Protein AF-A0A6M2DFU7-F1 (afdb_monomer_lite)

Secondary structure (DSSP, 8-state):
---PPPPP-----------------TTHHHHHHHHHHH-----S-HHHHHHHHHHHHHHH-TT--S-----HHHHHHHHHHHHHHHHHHHHHHHHHHHHTT-SS--HHHHHHHHHHH-TTSGGG-

pLDDT: mean 82.89, std 17.78, range [39.72, 97.62]

Foldseek 3Di:
DDDDDDDDDDDPPPPPPPPPPPPPPPDPVVVVVVVPVVDLDQDDDLVVLVVVVQVVVCVVPVPDPDRDDDDPVNSVVVSSVVVVVVVVLVVQLCVQCVVVVHRDGDPVSSVVSVVVVPCPDPSND

Organism: Xenopsylla cheopis (NCBI:txid163159)

Sequence (125 aa):
MARRKSTPSKKETSASVVVHKRRRRKNVWLKEVKRLQRSTNLLIPKLPFSRVVKEIIQYMRPNSRDIPNVTAKCLEALHEATELFMTQFFQDAYCCTLHRNRVTLMPVDFSLCRRLRGPCDVSNY

Radius of gyration: 30.63 Å; chains: 1; bounding box: 39×38×117 Å

Structure (mmCIF, N/CA/C/O backbone):
data_AF-A0A6M2DFU7-F1
#
_entry.id   AF-A0A6M2DFU7-F1
#
loop_
_atom_site.group_PDB
_atom_site.id
_atom_site.type_symbol
_atom_site.label_atom_id
_atom_site.label_alt_id
_atom_site.label_comp_id
_atom_site.label_asym_id
_atom_site.label_entity_id
_atom_site.label_seq_id
_atom_site.pdbx_PDB_ins_code
_atom_site.Cartn_x
_atom_site.Cartn_y
_atom_site.Cartn_z
_atom_site.occupancy
_atom_site.B_iso_or_equiv
_atom_site.auth_seq_id
_atom_site.auth_comp_id
_atom_site.auth_asym_id
_atom_site.auth_atom_id
_atom_site.pdbx_PDB_model_num
ATOM 1 N N . MET A 1 1 ? -1.768 -27.986 91.310 1.00 43.00 1 MET A N 1
ATOM 2 C CA . MET A 1 1 ? -1.294 -26.933 90.383 1.00 43.00 1 MET A CA 1
ATOM 3 C C . MET A 1 1 ? -0.596 -27.600 89.202 1.00 43.00 1 MET A C 1
ATOM 5 O O . MET A 1 1 ? 0.458 -28.182 89.402 1.00 43.00 1 MET A O 1
ATOM 9 N N . ALA A 1 2 ? -1.184 -27.581 88.001 1.00 43.56 2 ALA A N 1
ATOM 10 C CA . ALA A 1 2 ? -0.576 -28.148 86.790 1.00 43.56 2 ALA A CA 1
ATOM 11 C C . ALA A 1 2 ? -0.444 -27.051 85.720 1.00 43.56 2 ALA A C 1
ATOM 13 O O . ALA A 1 2 ? -1.433 -26.480 85.264 1.00 43.56 2 ALA A O 1
ATOM 14 N N . ARG A 1 3 ? 0.803 -26.718 85.376 1.00 42.53 3 ARG A N 1
ATOM 15 C CA . ARG A 1 3 ? 1.204 -25.628 84.476 1.00 42.53 3 ARG A CA 1
ATOM 16 C C . ARG A 1 3 ? 1.020 -26.056 83.014 1.00 42.53 3 ARG A C 1
ATOM 18 O O . ARG A 1 3 ? 1.776 -26.887 82.519 1.00 42.53 3 ARG A O 1
ATOM 25 N N . ARG A 1 4 ? 0.040 -25.480 82.309 1.00 45.59 4 ARG A N 1
ATOM 26 C CA . ARG A 1 4 ? -0.110 -25.638 80.849 1.00 45.59 4 ARG A CA 1
ATOM 27 C C . ARG A 1 4 ? 0.955 -24.802 80.123 1.00 45.59 4 ARG A C 1
ATOM 29 O O . ARG A 1 4 ? 1.053 -23.599 80.348 1.00 45.59 4 ARG A O 1
ATOM 36 N N . LYS A 1 5 ? 1.766 -25.447 79.275 1.00 42.22 5 LYS A N 1
ATOM 37 C CA . LYS A 1 5 ? 2.712 -24.801 78.346 1.00 42.22 5 LYS A CA 1
ATOM 38 C C . LYS A 1 5 ? 1.940 -24.155 77.189 1.00 42.22 5 LYS A C 1
ATOM 40 O O . LYS A 1 5 ? 1.120 -24.818 76.562 1.00 42.22 5 LYS A O 1
ATOM 45 N N . SER A 1 6 ? 2.226 -22.888 76.909 1.00 44.75 6 SER A N 1
ATOM 46 C CA . SER A 1 6 ? 1.773 -22.153 75.727 1.00 44.75 6 SER A CA 1
ATOM 47 C C . SER A 1 6 ? 2.614 -22.529 74.502 1.00 44.75 6 SER A C 1
ATOM 49 O O . SER A 1 6 ? 3.842 -22.582 74.571 1.00 44.75 6 SER A O 1
ATOM 51 N N . THR A 1 7 ? 1.958 -22.798 73.376 1.00 46.47 7 THR A N 1
ATOM 52 C CA . THR A 1 7 ? 2.590 -22.935 72.056 1.00 46.47 7 THR A CA 1
ATOM 53 C C . THR A 1 7 ? 2.625 -21.572 71.346 1.00 46.47 7 THR A C 1
ATOM 55 O O . THR A 1 7 ? 1.755 -20.734 71.595 1.00 46.47 7 THR A O 1
ATOM 58 N N . PRO A 1 8 ? 3.616 -21.300 70.474 1.00 41.28 8 PRO A N 1
ATOM 59 C CA . PRO A 1 8 ? 3.733 -20.009 69.812 1.00 41.28 8 PRO A CA 1
ATOM 60 C C . PRO A 1 8 ? 2.742 -19.913 68.647 1.00 41.28 8 PRO A C 1
ATOM 62 O O . PRO A 1 8 ? 2.705 -20.778 67.772 1.00 41.28 8 PRO A O 1
ATOM 65 N N . SER A 1 9 ? 1.955 -18.836 68.635 1.00 39.72 9 SER A N 1
ATOM 66 C CA . SER A 1 9 ? 1.061 -18.473 67.534 1.00 39.72 9 SER A CA 1
ATOM 67 C C . SER A 1 9 ? 1.883 -18.157 66.279 1.00 39.72 9 SER A C 1
ATOM 69 O O . SER A 1 9 ? 2.651 -17.190 66.252 1.00 39.72 9 SER A O 1
ATOM 71 N N . LYS A 1 10 ? 1.763 -19.002 65.247 1.00 41.09 10 LYS A N 1
ATOM 72 C CA . LYS A 1 10 ? 2.339 -18.762 63.918 1.00 41.09 1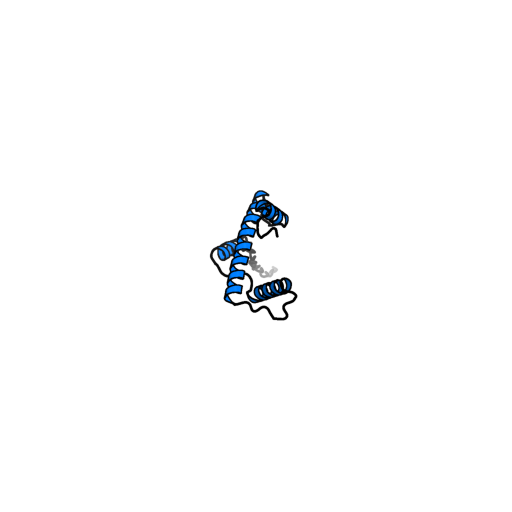0 LYS A CA 1
ATOM 73 C C . LYS A 1 10 ? 1.652 -17.538 63.308 1.00 41.09 10 LYS A C 1
ATOM 75 O O . LYS A 1 10 ? 0.479 -17.593 62.962 1.00 41.09 10 LYS A O 1
ATOM 80 N N . LYS A 1 11 ? 2.402 -16.443 63.160 1.00 45.31 11 LYS A N 1
ATOM 81 C CA . LYS A 1 11 ? 2.021 -15.308 62.313 1.00 45.31 11 LYS A CA 1
ATOM 82 C C . LYS A 1 11 ? 1.969 -15.792 60.865 1.00 45.31 11 LYS A C 1
ATOM 84 O O . LYS A 1 11 ? 3.011 -16.048 60.267 1.00 45.31 11 LYS A O 1
ATOM 89 N N . GLU A 1 12 ? 0.768 -15.927 60.321 1.00 44.47 12 GLU A N 1
ATOM 90 C CA . GLU A 1 12 ? 0.565 -16.075 58.886 1.00 44.47 12 GLU A CA 1
ATOM 91 C C . GLU A 1 12 ? 0.968 -14.758 58.213 1.00 44.47 12 GLU A C 1
ATOM 93 O O . GLU A 1 12 ? 0.263 -13.752 58.272 1.00 44.47 12 GLU A O 1
ATOM 98 N N . THR A 1 13 ? 2.154 -14.738 57.611 1.00 42.84 13 THR A N 1
ATOM 99 C CA . THR A 1 13 ? 2.522 -13.735 56.617 1.00 42.84 13 THR A CA 1
ATOM 100 C C . THR A 1 13 ? 1.626 -13.956 55.406 1.00 42.84 13 THR A C 1
ATOM 102 O O . THR A 1 13 ? 1.882 -14.826 54.575 1.00 42.84 13 THR A O 1
ATOM 105 N N . SER A 1 14 ? 0.546 -13.182 55.318 1.00 44.53 14 SER A N 1
ATOM 106 C CA . SER A 1 14 ? -0.281 -13.076 54.122 1.00 44.53 14 SER A CA 1
ATOM 107 C C . SER A 1 14 ? 0.584 -12.527 52.987 1.00 44.53 14 SER A C 1
ATOM 109 O O . SER A 1 14 ? 0.766 -11.322 52.824 1.00 44.53 14 SER A O 1
ATOM 111 N N . ALA A 1 15 ? 1.183 -13.442 52.223 1.00 51.72 15 ALA A N 1
ATOM 112 C CA . ALA A 1 15 ? 1.900 -13.123 51.005 1.00 51.72 15 ALA A CA 1
ATOM 113 C C . ALA A 1 15 ? 0.921 -12.404 50.072 1.00 51.72 15 ALA A C 1
ATOM 115 O O . ALA A 1 15 ? -0.023 -13.001 49.550 1.00 51.72 15 ALA A O 1
ATOM 116 N N . SER A 1 16 ? 1.112 -11.098 49.906 1.00 57.06 16 SER A N 1
ATOM 117 C CA . SER A 1 16 ? 0.379 -10.291 48.946 1.00 57.06 16 SER A CA 1
ATOM 118 C C . SER A 1 16 ? 0.713 -10.809 47.551 1.00 57.06 16 SER A C 1
ATOM 120 O O . SER A 1 16 ? 1.745 -10.493 46.963 1.00 57.06 16 SER A O 1
ATOM 122 N N . VAL A 1 17 ? -0.161 -11.665 47.023 1.00 61.16 17 VAL A N 1
ATOM 123 C CA . VAL A 1 17 ? -0.085 -12.130 45.641 1.00 61.16 17 VAL A CA 1
ATOM 124 C C . VAL A 1 17 ? -0.187 -10.891 44.756 1.00 61.16 17 VAL A C 1
ATOM 126 O O . VAL A 1 17 ? -1.257 -10.297 44.619 1.00 61.16 17 VAL A O 1
ATOM 129 N N . VAL A 1 18 ? 0.937 -10.471 44.169 1.00 65.69 18 VAL A N 1
ATOM 130 C CA . VAL A 1 18 ? 0.969 -9.417 43.153 1.00 65.69 18 VAL A CA 1
ATOM 131 C C . VAL A 1 18 ? 0.269 -9.969 41.917 1.00 65.69 18 VAL A C 1
ATOM 133 O O . VAL A 1 18 ? 0.884 -10.546 41.015 1.00 65.69 18 VAL A O 1
ATOM 136 N N . VAL A 1 19 ? -1.055 -9.819 41.885 1.00 63.19 19 VAL A N 1
ATOM 137 C CA . VAL A 1 19 ? -1.869 -10.090 40.707 1.00 63.19 19 VAL A CA 1
ATOM 138 C C . VAL A 1 19 ? -1.386 -9.133 39.628 1.00 63.19 19 VAL A C 1
ATOM 140 O O . VAL A 1 19 ? -1.704 -7.943 39.632 1.00 63.19 19 VAL A O 1
ATOM 143 N N . HIS A 1 20 ? -0.595 -9.652 38.691 1.00 61.88 20 HIS A N 1
ATOM 144 C CA . HIS A 1 20 ? -0.224 -8.930 37.487 1.00 61.88 20 HIS A CA 1
ATOM 145 C C . HIS A 1 20 ? -1.504 -8.717 36.683 1.00 61.88 20 HIS A C 1
ATOM 147 O O . HIS A 1 20 ? -1.911 -9.562 35.883 1.00 61.88 20 HIS A O 1
ATOM 153 N N . LYS A 1 21 ? -2.184 -7.590 36.926 1.00 63.12 21 LYS A N 1
ATOM 154 C CA . LYS A 1 21 ? -3.341 -7.158 36.144 1.00 63.12 21 LYS A CA 1
ATOM 155 C C . LYS A 1 21 ? -2.874 -7.098 34.694 1.00 63.12 21 LYS A C 1
ATOM 157 O O . LYS A 1 21 ? -2.155 -6.176 34.309 1.00 63.12 21 LYS A O 1
ATOM 162 N N . ARG A 1 22 ? -3.255 -8.098 33.889 1.00 63.25 22 ARG A N 1
ATOM 163 C CA . ARG A 1 22 ? -3.025 -8.112 32.441 1.00 63.25 22 ARG A CA 1
ATOM 164 C C . ARG A 1 22 ? -3.593 -6.808 31.899 1.00 63.25 22 ARG A C 1
ATOM 166 O O . ARG A 1 22 ? -4.809 -6.644 31.793 1.00 63.25 22 ARG A O 1
ATOM 173 N N . ARG A 1 23 ? -2.712 -5.851 31.605 1.00 61.81 23 ARG A N 1
ATOM 174 C CA . ARG A 1 23 ? -3.081 -4.573 31.006 1.00 61.81 23 ARG A CA 1
ATOM 175 C C . ARG A 1 23 ? -3.737 -4.941 29.680 1.00 61.81 23 ARG A C 1
ATOM 177 O O . ARG A 1 23 ? -3.049 -5.411 28.776 1.00 61.81 23 ARG A O 1
ATOM 184 N N . ARG A 1 24 ? -5.069 -4.832 29.588 1.00 60.88 24 ARG A N 1
ATOM 185 C CA . ARG A 1 24 ? -5.798 -5.051 28.332 1.00 60.88 24 ARG A CA 1
ATOM 186 C C . ARG A 1 24 ? -5.135 -4.131 27.313 1.00 60.88 24 ARG A C 1
ATOM 188 O O . ARG A 1 24 ? -5.291 -2.915 27.409 1.00 60.88 24 ARG A O 1
ATOM 195 N N . ARG A 1 25 ? -4.353 -4.701 26.391 1.00 60.34 25 ARG A N 1
ATOM 196 C CA . ARG A 1 25 ? -3.712 -4.001 25.272 1.00 60.34 25 ARG A CA 1
ATOM 197 C C . ARG A 1 25 ? -4.805 -3.569 24.292 1.00 60.34 25 ARG A C 1
ATOM 199 O O . ARG A 1 25 ? -4.881 -4.056 23.172 1.00 60.34 25 ARG A O 1
ATOM 206 N N . LYS A 1 26 ? -5.717 -2.706 24.738 1.00 66.94 26 LYS A N 1
ATOM 207 C CA . LYS A 1 26 ? -6.688 -2.071 23.859 1.00 66.94 26 LYS A CA 1
ATOM 208 C C . LYS A 1 26 ? -5.886 -1.182 22.908 1.00 66.94 26 LYS A C 1
ATOM 210 O O . LYS A 1 26 ? -5.011 -0.440 23.349 1.00 66.94 26 LYS A O 1
ATOM 215 N N . ASN A 1 27 ? -6.191 -1.274 21.618 1.00 73.25 27 ASN A N 1
ATOM 216 C CA . ASN A 1 27 ? -5.809 -0.281 20.614 1.00 73.25 27 ASN A CA 1
ATOM 217 C C . ASN A 1 27 ? -4.328 -0.252 20.183 1.00 73.25 27 ASN A C 1
ATOM 219 O O . ASN A 1 27 ? -3.833 0.799 19.779 1.00 73.25 27 ASN A O 1
ATOM 223 N N . VAL A 1 28 ? -3.612 -1.385 20.212 1.00 85.56 28 VAL A N 1
ATOM 224 C CA . VAL A 1 28 ? -2.257 -1.468 19.612 1.00 85.56 28 VAL A CA 1
ATOM 225 C C . VAL A 1 28 ? -2.297 -1.095 18.126 1.00 85.56 28 VAL A C 1
ATOM 227 O O . VAL A 1 28 ? -1.455 -0.335 17.660 1.00 85.56 28 VAL A O 1
ATOM 230 N N . TRP A 1 29 ? -3.342 -1.527 17.420 1.00 89.38 29 TRP A N 1
ATOM 231 C CA . TRP A 1 29 ? -3.561 -1.207 16.012 1.00 89.38 29 TRP A CA 1
ATOM 232 C C . TRP A 1 29 ? -3.763 0.298 15.754 1.00 89.38 29 TRP A C 1
ATOM 234 O O . TRP A 1 29 ? -3.297 0.795 14.740 1.00 89.38 29 TRP A O 1
ATOM 244 N N . LEU A 1 30 ? -4.359 1.065 16.682 1.00 91.69 30 LEU A N 1
ATOM 245 C CA . LEU A 1 30 ? -4.504 2.524 16.517 1.00 91.69 30 LEU A CA 1
ATOM 246 C C . LEU A 1 30 ? -3.156 3.245 16.547 1.00 91.69 30 LEU A C 1
ATOM 248 O O . LEU A 1 30 ? -2.991 4.272 15.889 1.00 91.69 30 LEU A O 1
ATOM 252 N N . LYS A 1 31 ? -2.196 2.739 17.332 1.00 92.06 31 LYS A N 1
ATOM 253 C CA . LYS A 1 31 ? -0.831 3.281 17.318 1.00 92.06 31 LYS A CA 1
ATOM 254 C C . LYS A 1 31 ? -0.180 3.028 15.968 1.00 92.06 31 LYS A C 1
ATOM 256 O O . LYS A 1 31 ? 0.472 3.924 15.447 1.00 92.06 31 LYS A O 1
ATOM 261 N N . GLU A 1 32 ? -0.408 1.843 15.414 1.00 93.25 32 GLU A N 1
ATOM 262 C CA . GLU A 1 32 ? 0.129 1.454 14.119 1.00 93.25 32 GLU A CA 1
ATOM 263 C C . GLU A 1 32 ? -0.467 2.281 12.979 1.00 93.25 32 GLU A C 1
ATOM 265 O O . GLU A 1 32 ? 0.285 2.856 12.203 1.00 93.25 32 GLU A O 1
ATOM 270 N N . VAL A 1 33 ? -1.790 2.471 12.950 1.00 93.69 33 VAL A N 1
ATOM 271 C CA . VAL A 1 33 ? -2.457 3.351 11.974 1.00 93.69 33 VAL A CA 1
ATOM 272 C C . VAL A 1 33 ? -1.870 4.763 12.020 1.00 93.69 33 VAL A C 1
ATOM 274 O O . VAL A 1 33 ? -1.459 5.295 10.995 1.00 93.69 33 VAL A O 1
ATOM 277 N N . LYS A 1 34 ? -1.741 5.353 13.217 1.00 95.06 34 LYS A N 1
ATOM 278 C CA . LYS A 1 34 ? -1.154 6.696 13.374 1.00 95.06 34 LYS A CA 1
ATOM 279 C C . LYS A 1 34 ? 0.320 6.758 12.976 1.00 95.06 34 LYS A C 1
ATOM 281 O O . LYS A 1 34 ? 0.780 7.808 12.540 1.00 95.06 34 LYS A O 1
ATOM 286 N N . ARG A 1 35 ? 1.076 5.680 13.194 1.00 94.94 35 ARG A N 1
ATOM 287 C CA . ARG A 1 35 ? 2.486 5.582 12.800 1.00 94.94 35 ARG A CA 1
ATOM 288 C C . ARG A 1 35 ? 2.599 5.541 11.279 1.00 94.94 35 ARG A C 1
ATOM 290 O O . ARG A 1 35 ? 3.310 6.369 10.723 1.00 94.94 35 ARG A O 1
ATOM 297 N N . LEU A 1 36 ? 1.858 4.637 10.638 1.00 95.31 36 LEU A N 1
ATOM 298 C CA . LEU A 1 36 ? 1.860 4.435 9.190 1.00 95.31 36 LEU A CA 1
ATOM 299 C C . LEU A 1 36 ? 1.368 5.672 8.435 1.00 95.31 36 LEU A C 1
ATOM 301 O O . LEU A 1 36 ? 1.987 6.047 7.457 1.00 95.31 36 LEU A O 1
ATOM 305 N N . GLN A 1 37 ? 0.342 6.369 8.932 1.00 95.00 37 GLN A N 1
ATOM 306 C CA . GLN A 1 37 ? -0.160 7.606 8.312 1.00 95.00 37 GLN A CA 1
ATOM 307 C C . GLN A 1 37 ? 0.815 8.792 8.381 1.00 95.00 37 GLN A C 1
ATOM 309 O O . GLN A 1 37 ? 0.667 9.745 7.625 1.00 95.00 37 GLN A O 1
ATOM 314 N N . ARG A 1 38 ? 1.782 8.777 9.307 1.00 96.12 38 ARG A N 1
ATOM 315 C CA . ARG A 1 38 ? 2.797 9.840 9.430 1.00 96.12 38 ARG A CA 1
ATOM 316 C C . ARG A 1 38 ? 4.051 9.563 8.614 1.00 96.12 38 ARG A C 1
ATOM 318 O O . ARG A 1 38 ? 4.807 10.488 8.343 1.00 96.12 38 ARG A O 1
ATOM 325 N N . SER A 1 39 ? 4.306 8.300 8.302 1.00 95.06 39 SER A N 1
ATOM 326 C CA . SER A 1 39 ? 5.467 7.872 7.531 1.00 95.06 39 SER A CA 1
ATOM 327 C C . SER A 1 39 ? 5.094 7.641 6.074 1.00 95.06 39 SER A C 1
ATOM 329 O O . SER A 1 39 ? 4.000 7.179 5.788 1.00 95.06 39 SER A O 1
ATOM 331 N N . THR A 1 40 ? 6.039 7.852 5.168 1.00 94.19 40 THR A N 1
ATOM 332 C CA . THR A 1 40 ? 5.889 7.561 3.731 1.00 94.19 40 THR A CA 1
ATOM 333 C C . THR A 1 40 ? 6.842 6.452 3.278 1.00 94.19 40 THR A C 1
ATOM 335 O O . THR A 1 40 ? 7.259 6.407 2.127 1.00 94.19 40 THR A O 1
ATOM 338 N N . ASN A 1 41 ? 7.253 5.583 4.204 1.00 94.19 41 ASN A N 1
ATOM 339 C CA . ASN A 1 41 ? 8.156 4.477 3.902 1.00 94.19 41 ASN A CA 1
ATOM 340 C C . ASN A 1 41 ? 7.404 3.370 3.158 1.00 94.19 41 ASN A C 1
ATOM 342 O O . ASN A 1 41 ? 6.288 3.035 3.552 1.00 94.19 41 ASN A O 1
ATOM 346 N N . LEU A 1 42 ? 8.064 2.756 2.175 1.00 94.75 42 LEU A N 1
ATOM 347 C CA . LEU A 1 42 ? 7.558 1.561 1.498 1.00 94.75 42 LEU A CA 1
ATOM 348 C C . LEU A 1 42 ? 7.372 0.416 2.504 1.00 94.75 42 LEU A C 1
ATOM 350 O O . LEU A 1 42 ? 8.254 0.158 3.334 1.00 94.75 42 LEU A O 1
ATOM 354 N N . LEU A 1 43 ? 6.226 -0.258 2.441 1.00 95.50 43 LEU A N 1
ATOM 355 C CA . LEU A 1 43 ? 5.833 -1.317 3.376 1.00 95.50 43 LEU A CA 1
ATOM 356 C C . LEU A 1 43 ? 6.114 -2.718 2.833 1.00 95.50 43 LEU A C 1
ATOM 358 O O . LEU A 1 43 ? 6.380 -3.643 3.606 1.00 95.50 43 LEU A O 1
ATOM 362 N N . ILE A 1 44 ? 6.066 -2.888 1.516 1.00 95.81 44 ILE A N 1
ATOM 363 C CA . ILE A 1 44 ? 6.350 -4.144 0.839 1.00 95.81 44 ILE A CA 1
ATOM 364 C C . ILE A 1 44 ? 7.876 -4.268 0.668 1.00 95.81 44 ILE A C 1
ATOM 366 O O . ILE A 1 44 ? 8.558 -3.326 0.254 1.00 95.81 44 ILE A O 1
ATOM 370 N N . PRO A 1 45 ? 8.480 -5.431 0.976 1.00 96.69 45 PRO A N 1
ATOM 371 C CA . PRO A 1 45 ? 9.914 -5.602 0.785 1.00 96.69 45 PRO A CA 1
ATOM 372 C C . PRO A 1 45 ? 10.306 -5.514 -0.704 1.00 96.69 45 PRO A C 1
ATOM 374 O O . PRO A 1 45 ? 9.705 -6.162 -1.562 1.00 96.69 45 PRO A O 1
ATOM 377 N N . LYS A 1 46 ? 11.369 -4.758 -1.021 1.00 94.31 46 LYS A N 1
ATOM 378 C CA . LYS A 1 46 ? 11.785 -4.478 -2.414 1.00 94.31 46 LYS A CA 1
ATOM 379 C C . LYS A 1 46 ? 12.120 -5.738 -3.236 1.00 94.31 46 LYS A C 1
ATOM 381 O O . LYS A 1 46 ? 11.808 -5.799 -4.423 1.00 94.31 46 LYS A O 1
ATOM 386 N N . LEU A 1 47 ? 12.753 -6.747 -2.627 1.00 93.94 47 LEU A N 1
ATOM 387 C CA . LEU A 1 47 ? 13.179 -7.970 -3.325 1.00 93.94 47 LEU A CA 1
ATOM 388 C C . LEU A 1 47 ? 12.004 -8.830 -3.841 1.00 93.94 47 LEU A C 1
ATOM 390 O O . LEU A 1 47 ? 12.003 -9.139 -5.033 1.00 93.94 47 LEU A O 1
ATOM 394 N N . PRO A 1 48 ? 11.013 -9.230 -3.016 1.00 95.94 48 PRO A N 1
ATOM 395 C CA . PRO A 1 48 ? 9.854 -9.970 -3.511 1.00 95.94 48 PRO A CA 1
ATOM 396 C C . PRO A 1 48 ? 9.032 -9.155 -4.513 1.00 95.94 48 PRO A C 1
ATOM 398 O O . PRO A 1 48 ? 8.635 -9.716 -5.530 1.00 95.94 48 PRO A O 1
ATOM 401 N N . PHE A 1 49 ? 8.864 -7.842 -4.306 1.00 96.12 49 PHE A N 1
ATOM 402 C CA . PHE A 1 49 ? 8.196 -6.979 -5.287 1.00 96.12 49 PHE A CA 1
ATOM 403 C C . PHE A 1 49 ? 8.892 -7.035 -6.656 1.00 96.12 49 PHE A C 1
ATOM 405 O O . PHE A 1 49 ? 8.254 -7.277 -7.678 1.00 96.12 49 PHE A O 1
ATOM 412 N N . SER A 1 50 ? 10.224 -6.915 -6.679 1.00 94.56 50 SER A N 1
ATOM 413 C CA . SER A 1 50 ? 11.003 -7.007 -7.919 1.00 94.56 50 SER A CA 1
ATOM 414 C C . SER A 1 50 ? 10.842 -8.356 -8.631 1.00 94.56 50 SER A C 1
ATOM 416 O O . SER A 1 50 ? 10.777 -8.383 -9.859 1.00 94.56 50 SER A O 1
ATOM 418 N N . ARG A 1 51 ? 10.756 -9.468 -7.886 1.00 93.88 51 ARG A N 1
ATOM 419 C CA . ARG A 1 51 ? 10.539 -10.805 -8.468 1.00 93.88 51 ARG A CA 1
ATOM 420 C C . ARG A 1 51 ? 9.188 -10.894 -9.175 1.00 93.88 51 ARG A C 1
ATOM 422 O O . ARG A 1 51 ? 9.163 -11.312 -10.326 1.00 93.88 51 ARG A O 1
ATOM 429 N N . VAL A 1 52 ? 8.120 -10.418 -8.532 1.00 94.62 52 VAL A N 1
ATOM 430 C CA . VAL A 1 52 ? 6.766 -10.406 -9.113 1.00 94.62 52 VAL A CA 1
ATOM 431 C C . VAL A 1 52 ? 6.709 -9.528 -10.364 1.00 94.62 52 VAL A C 1
ATOM 433 O O . VAL A 1 52 ? 6.167 -9.940 -11.383 1.00 94.62 52 VAL A O 1
ATOM 436 N N . VAL A 1 53 ? 7.326 -8.343 -10.342 1.00 93.88 53 VAL A N 1
ATOM 437 C CA . VAL A 1 53 ? 7.364 -7.468 -11.527 1.00 93.88 53 VAL A CA 1
ATOM 438 C C . VAL A 1 53 ? 8.059 -8.158 -12.705 1.00 93.88 53 VAL A C 1
ATOM 440 O O . VAL A 1 53 ? 7.560 -8.109 -13.827 1.00 93.88 53 VAL A O 1
ATOM 443 N N . LYS A 1 54 ? 9.191 -8.833 -12.469 1.00 91.31 54 LYS A N 1
ATOM 444 C CA . LYS A 1 54 ? 9.902 -9.572 -13.525 1.00 91.31 54 LYS A CA 1
ATOM 445 C C . LYS A 1 54 ? 9.097 -10.761 -14.048 1.00 91.31 54 LYS A C 1
ATOM 447 O O . LYS A 1 54 ? 9.090 -10.979 -15.255 1.00 91.31 54 LYS A O 1
ATOM 452 N N . GLU A 1 55 ? 8.409 -11.480 -13.165 1.00 91.81 55 GLU A N 1
ATOM 453 C CA . GLU A 1 55 ? 7.509 -12.581 -13.526 1.00 91.81 55 GLU A CA 1
ATOM 454 C C . GLU A 1 55 ? 6.369 -12.098 -14.434 1.00 91.81 55 GLU A C 1
ATOM 456 O O . GLU A 1 55 ? 6.136 -12.681 -15.491 1.00 91.81 55 GLU A O 1
ATOM 461 N N . ILE A 1 56 ? 5.729 -10.973 -14.094 1.00 91.81 56 ILE A N 1
ATOM 462 C CA . ILE A 1 56 ? 4.681 -10.363 -14.926 1.00 91.81 56 ILE A CA 1
ATOM 463 C C . ILE A 1 56 ? 5.245 -9.935 -16.286 1.00 91.81 56 ILE A C 1
ATOM 465 O O . ILE A 1 56 ? 4.638 -10.212 -17.317 1.00 91.81 56 ILE A O 1
ATOM 469 N N . ILE A 1 57 ? 6.418 -9.294 -16.327 1.00 90.38 57 ILE A N 1
ATOM 470 C CA . ILE A 1 57 ? 7.042 -8.884 -17.598 1.00 90.38 57 ILE A CA 1
ATOM 471 C C . ILE A 1 57 ? 7.331 -10.101 -18.485 1.00 90.38 57 ILE A C 1
ATOM 473 O O . ILE A 1 57 ? 7.105 -10.042 -19.694 1.00 90.38 57 ILE A O 1
ATOM 477 N N . GLN A 1 58 ? 7.802 -11.200 -17.893 1.00 88.56 58 GLN A N 1
ATOM 478 C CA . GLN A 1 58 ? 8.050 -12.447 -18.608 1.00 88.56 58 GLN A CA 1
ATOM 479 C C . GLN A 1 58 ? 6.749 -13.062 -19.139 1.00 88.56 58 GLN A C 1
ATOM 481 O O . GLN A 1 58 ? 6.704 -13.475 -20.296 1.00 88.56 58 GLN A O 1
ATOM 486 N N . TYR A 1 59 ? 5.677 -13.056 -18.343 1.00 88.94 59 TYR A N 1
ATOM 487 C CA . TYR A 1 59 ? 4.352 -13.499 -18.783 1.00 88.94 59 TYR A CA 1
ATOM 488 C C . TYR A 1 59 ? 3.826 -12.672 -19.969 1.00 88.94 59 TYR A C 1
ATOM 490 O O . TYR A 1 59 ? 3.275 -13.223 -20.918 1.00 88.94 59 TYR A O 1
ATOM 498 N N . MET A 1 60 ? 4.057 -11.356 -19.961 1.00 87.38 60 MET A N 1
ATOM 499 C CA . MET A 1 60 ? 3.649 -10.456 -21.047 1.00 87.38 60 MET A CA 1
ATOM 500 C C . MET A 1 60 ? 4.512 -10.593 -22.314 1.00 87.38 60 MET A C 1
ATOM 502 O O . MET A 1 60 ? 4.097 -10.154 -23.387 1.00 87.38 60 MET A O 1
ATOM 506 N N . ARG A 1 61 ? 5.718 -11.171 -22.218 1.00 85.88 61 ARG A N 1
ATOM 507 C CA . ARG A 1 61 ? 6.663 -11.349 -23.338 1.00 85.88 61 ARG A CA 1
ATOM 508 C C . ARG A 1 61 ? 7.209 -12.783 -23.406 1.00 85.88 61 ARG A C 1
ATOM 510 O O . ARG A 1 61 ? 8.411 -12.987 -23.236 1.00 85.88 61 ARG A O 1
ATOM 517 N N . PRO A 1 62 ? 6.368 -13.777 -23.741 1.00 77.69 62 PRO A N 1
ATOM 518 C CA . PRO A 1 62 ? 6.760 -15.188 -23.706 1.00 77.69 62 PRO A CA 1
ATOM 519 C C . PRO A 1 62 ? 7.844 -15.565 -24.732 1.00 77.69 62 PRO A C 1
ATOM 521 O O . PRO A 1 62 ? 8.577 -16.526 -24.523 1.00 77.69 62 PRO 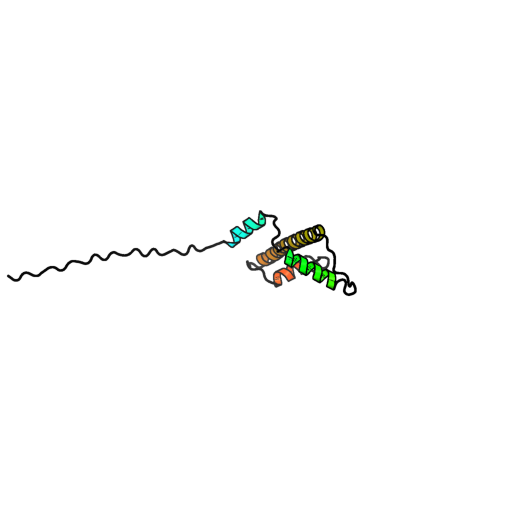A O 1
ATOM 524 N N . ASN A 1 63 ? 7.986 -14.803 -25.825 1.00 77.38 63 ASN A N 1
ATOM 525 C CA . ASN A 1 63 ? 8.945 -15.090 -26.903 1.00 77.38 63 ASN A CA 1
ATOM 526 C C . ASN A 1 63 ? 10.312 -14.406 -26.724 1.00 77.38 63 ASN A C 1
ATOM 528 O O . ASN A 1 63 ? 11.218 -14.609 -27.534 1.00 77.38 63 ASN A O 1
ATOM 532 N N . SER A 1 64 ? 10.476 -13.578 -25.690 1.00 76.00 64 SER A N 1
ATOM 533 C CA . SER A 1 64 ? 11.750 -12.927 -25.391 1.00 76.00 64 SER A CA 1
ATOM 534 C C . SER A 1 64 ? 12.620 -13.879 -24.570 1.00 76.00 64 SER A C 1
ATOM 536 O O . SER A 1 64 ? 12.299 -14.193 -23.430 1.00 76.00 64 SER A O 1
ATOM 538 N N . ARG A 1 65 ? 13.729 -14.351 -25.155 1.00 66.31 65 ARG A N 1
ATOM 539 C CA . ARG A 1 65 ? 14.722 -15.188 -24.448 1.00 66.31 65 ARG A CA 1
ATOM 540 C C . ARG A 1 65 ? 15.555 -14.391 -23.444 1.00 66.31 65 ARG A C 1
ATOM 542 O O . ARG A 1 65 ? 16.166 -14.978 -22.555 1.00 66.31 65 ARG A O 1
ATOM 549 N N . ASP A 1 66 ? 15.578 -13.073 -23.599 1.00 72.56 66 ASP A N 1
ATOM 550 C CA . ASP A 1 66 ? 16.374 -12.189 -22.765 1.00 72.56 66 ASP A CA 1
ATOM 551 C C . ASP A 1 66 ? 15.691 -11.941 -21.423 1.00 72.56 66 ASP A C 1
ATOM 553 O O . ASP A 1 66 ? 14.493 -11.657 -21.340 1.00 72.56 66 ASP A O 1
ATOM 557 N N . ILE A 1 67 ? 16.486 -12.009 -20.356 1.00 68.81 67 ILE A N 1
ATOM 558 C CA . ILE A 1 67 ? 16.045 -11.648 -19.011 1.00 68.81 67 ILE A CA 1
ATOM 559 C C . ILE A 1 67 ? 15.613 -10.171 -19.039 1.00 68.81 67 ILE A C 1
ATOM 561 O O . ILE A 1 67 ? 16.384 -9.327 -19.507 1.00 68.81 67 ILE A O 1
ATOM 5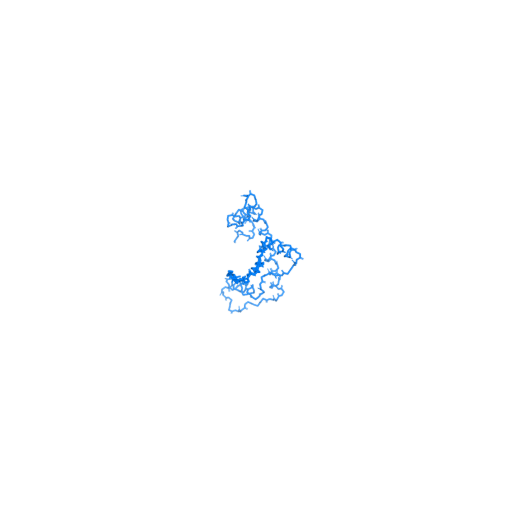65 N N . PRO A 1 68 ? 14.417 -9.815 -18.532 1.00 72.69 68 PRO A N 1
ATOM 566 C CA . PRO A 1 68 ? 13.966 -8.432 -18.544 1.00 72.69 68 PRO A CA 1
ATOM 567 C C . PRO A 1 68 ? 14.876 -7.559 -17.672 1.00 72.69 68 PRO A C 1
ATOM 569 O O . PRO A 1 68 ? 14.885 -7.648 -16.439 1.00 72.69 68 PRO A O 1
ATOM 572 N N . ASN A 1 69 ? 15.639 -6.689 -18.334 1.00 81.06 69 ASN A N 1
ATOM 573 C CA . ASN A 1 69 ? 16.441 -5.660 -17.690 1.00 81.06 69 ASN A CA 1
ATOM 574 C C . ASN A 1 69 ? 15.521 -4.516 -17.262 1.00 81.06 69 ASN A C 1
ATOM 576 O O . ASN A 1 69 ? 15.027 -3.757 -18.093 1.00 81.06 69 ASN A O 1
ATOM 580 N N . VAL A 1 70 ? 15.283 -4.403 -15.956 1.00 85.38 70 VAL A N 1
ATOM 581 C CA . VAL A 1 70 ? 14.475 -3.325 -15.379 1.00 85.38 70 VAL A CA 1
ATOM 582 C C . VAL A 1 70 ? 15.385 -2.388 -14.600 1.00 85.38 70 VAL A C 1
ATOM 584 O O . VAL A 1 70 ? 16.085 -2.810 -13.679 1.00 85.38 70 VAL A O 1
ATOM 587 N N . THR A 1 71 ? 15.367 -1.106 -14.958 1.00 92.25 71 THR A N 1
ATOM 588 C CA . THR A 1 71 ? 16.116 -0.061 -14.254 1.00 92.25 71 THR A CA 1
ATOM 589 C C . THR A 1 71 ? 15.641 0.060 -12.806 1.00 92.25 71 THR A C 1
ATOM 591 O O . THR A 1 71 ? 14.437 0.050 -12.546 1.00 92.25 71 THR A O 1
ATOM 594 N N . ALA A 1 72 ? 16.566 0.268 -11.864 1.00 91.50 72 ALA A N 1
ATOM 595 C CA . ALA A 1 72 ? 16.237 0.433 -10.444 1.00 91.50 72 ALA A CA 1
ATOM 596 C C . ALA A 1 72 ? 15.187 1.536 -10.201 1.00 91.50 72 ALA A C 1
ATOM 598 O O . ALA A 1 72 ? 14.195 1.300 -9.521 1.00 91.50 72 ALA A O 1
ATOM 599 N N . LYS A 1 73 ? 15.336 2.695 -10.857 1.00 94.31 73 LYS A N 1
ATOM 600 C CA . LYS A 1 73 ? 14.385 3.817 -10.767 1.00 94.31 73 LYS A CA 1
ATOM 601 C C . LYS A 1 73 ? 12.978 3.468 -11.272 1.00 94.31 73 LYS A C 1
ATOM 603 O O . LYS A 1 73 ? 11.993 3.958 -10.736 1.00 94.31 73 LYS A O 1
ATOM 608 N N . CYS A 1 74 ? 12.879 2.614 -12.292 1.00 94.00 74 CYS A N 1
ATOM 609 C CA . CYS A 1 74 ? 11.591 2.143 -12.801 1.00 94.00 74 CYS A CA 1
ATOM 610 C C . CYS A 1 74 ? 10.911 1.216 -11.786 1.00 94.00 74 CYS A C 1
ATOM 612 O O . CYS A 1 74 ? 9.724 1.379 -11.519 1.00 94.00 74 CYS A O 1
ATOM 614 N N . LEU A 1 75 ? 11.671 0.302 -11.169 1.00 94.50 75 LEU A N 1
ATOM 615 C CA . LEU A 1 75 ? 11.150 -0.553 -10.100 1.00 94.50 75 LEU A CA 1
ATOM 616 C C . LEU A 1 75 ? 10.653 0.268 -8.909 1.00 94.50 75 LEU A C 1
ATOM 618 O O . LEU A 1 75 ? 9.594 -0.045 -8.381 1.00 94.50 75 LEU A O 1
ATOM 622 N N . GLU A 1 76 ? 11.382 1.308 -8.502 1.00 95.19 76 GLU A N 1
ATOM 623 C CA . GLU A 1 76 ? 10.960 2.183 -7.401 1.00 95.19 76 GLU A CA 1
ATOM 624 C C . GLU A 1 76 ? 9.683 2.957 -7.735 1.00 95.19 76 GLU A C 1
ATOM 626 O O . GLU A 1 76 ? 8.747 2.935 -6.941 1.00 95.19 76 GLU A O 1
ATOM 631 N N . ALA A 1 77 ? 9.584 3.532 -8.937 1.00 96.00 77 ALA A N 1
ATOM 632 C CA . ALA A 1 77 ? 8.378 4.235 -9.373 1.00 96.00 77 ALA A CA 1
ATOM 633 C C . ALA A 1 77 ? 7.144 3.313 -9.435 1.00 96.00 77 ALA A C 1
ATOM 635 O O . ALA A 1 77 ? 6.064 3.685 -8.977 1.00 96.00 77 ALA A O 1
ATOM 636 N N . LEU A 1 78 ? 7.298 2.091 -9.962 1.00 95.31 78 LEU A N 1
ATOM 637 C CA . LEU A 1 78 ? 6.221 1.093 -9.973 1.00 95.31 78 LEU A CA 1
ATOM 638 C C . LEU A 1 78 ? 5.809 0.695 -8.556 1.00 95.31 78 LEU A C 1
ATOM 640 O O . LEU A 1 78 ? 4.624 0.504 -8.285 1.00 95.31 78 LEU A O 1
ATOM 644 N N . HIS A 1 79 ? 6.780 0.573 -7.656 1.00 96.31 79 HIS A N 1
ATOM 645 C CA . HIS A 1 79 ? 6.538 0.206 -6.270 1.00 96.31 79 HIS A CA 1
ATOM 646 C C . HIS A 1 79 ? 5.737 1.282 -5.534 1.00 96.31 79 HIS A C 1
ATOM 648 O O . HIS A 1 79 ? 4.704 0.970 -4.943 1.00 96.31 79 HIS A O 1
ATOM 654 N N . GLU A 1 80 ? 6.153 2.545 -5.643 1.00 96.44 80 GLU A N 1
ATOM 655 C CA . GLU A 1 80 ? 5.442 3.685 -5.058 1.00 96.44 80 GLU A CA 1
ATOM 656 C C . GLU A 1 80 ? 4.012 3.798 -5.595 1.00 96.44 80 GLU A C 1
ATOM 658 O O . GLU A 1 80 ? 3.064 3.916 -4.816 1.00 96.44 80 GLU A O 1
ATOM 663 N N . ALA A 1 81 ? 3.834 3.692 -6.916 1.00 96.31 81 ALA A N 1
ATOM 664 C CA . ALA A 1 81 ? 2.515 3.748 -7.538 1.00 96.31 81 ALA A CA 1
ATOM 665 C C . ALA A 1 81 ? 1.598 2.610 -7.057 1.00 96.31 81 ALA A C 1
ATOM 667 O O . ALA A 1 81 ? 0.417 2.836 -6.783 1.00 96.31 81 ALA A O 1
ATOM 668 N N . THR A 1 82 ? 2.142 1.397 -6.913 1.00 96.25 82 THR A N 1
ATOM 669 C CA . THR A 1 82 ? 1.380 0.225 -6.459 1.00 96.25 82 THR A CA 1
ATOM 670 C C . THR A 1 82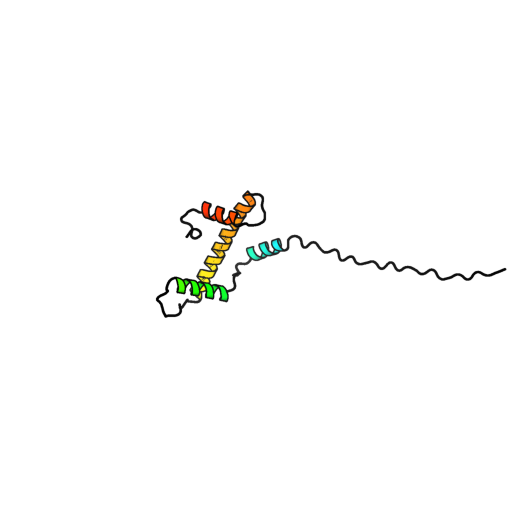 ? 0.929 0.383 -5.009 1.00 96.25 82 THR A C 1
ATOM 672 O O . THR A 1 82 ? -0.247 0.175 -4.710 1.00 96.25 82 THR A O 1
ATOM 675 N N . GLU A 1 83 ? 1.825 0.787 -4.103 1.00 96.50 83 GLU A N 1
ATOM 676 C CA . GLU A 1 83 ? 1.460 0.991 -2.696 1.00 96.50 83 GLU A CA 1
ATOM 677 C C . GLU A 1 83 ? 0.461 2.136 -2.520 1.00 96.50 83 GLU A C 1
ATOM 679 O O . GLU A 1 83 ? -0.501 2.000 -1.759 1.00 96.50 83 GLU A O 1
ATOM 684 N N . LEU A 1 84 ? 0.630 3.235 -3.260 1.00 95.38 84 LEU A N 1
ATOM 685 C CA . LEU A 1 84 ? -0.313 4.351 -3.242 1.00 95.38 84 LEU A CA 1
ATOM 686 C C . LEU A 1 84 ? -1.711 3.896 -3.674 1.00 95.38 84 LEU A C 1
ATOM 688 O O . LEU A 1 84 ? -2.691 4.155 -2.970 1.00 95.38 84 LEU A O 1
ATOM 692 N N . PHE A 1 85 ? -1.790 3.168 -4.789 1.00 94.56 85 PHE A N 1
ATOM 693 C CA . PHE A 1 85 ? -3.045 2.634 -5.300 1.00 94.56 85 PHE A CA 1
ATOM 694 C C . PHE A 1 85 ? -3.716 1.692 -4.292 1.00 94.56 85 PHE A C 1
ATOM 696 O O . PHE A 1 85 ? -4.902 1.851 -3.994 1.00 94.56 85 PHE A O 1
ATOM 703 N N . MET A 1 86 ? -2.964 0.745 -3.720 1.00 94.88 86 MET A N 1
ATOM 704 C CA . MET A 1 86 ? -3.495 -0.184 -2.720 1.00 94.88 86 MET A CA 1
ATOM 705 C C . MET A 1 86 ? -4.017 0.559 -1.488 1.00 94.88 86 MET A C 1
ATOM 707 O O . MET A 1 86 ? -5.108 0.258 -1.010 1.00 94.88 86 MET A O 1
ATOM 711 N N . THR A 1 87 ? -3.283 1.560 -0.999 1.00 95.38 87 THR A N 1
ATOM 712 C CA . THR A 1 87 ? -3.671 2.332 0.191 1.00 95.38 87 THR A CA 1
ATOM 713 C C . THR A 1 87 ? -4.968 3.109 -0.040 1.00 95.38 87 THR A C 1
ATOM 715 O O . THR A 1 87 ? -5.877 3.046 0.789 1.00 95.38 87 THR A O 1
ATOM 718 N N . GLN A 1 88 ? -5.096 3.776 -1.192 1.00 94.19 88 GLN A N 1
ATOM 719 C CA . GLN A 1 88 ? -6.325 4.474 -1.589 1.00 94.19 88 GLN A CA 1
ATOM 720 C C . GLN A 1 88 ? -7.499 3.501 -1.757 1.00 94.19 88 GLN A C 1
ATOM 722 O O . GLN A 1 88 ? -8.596 3.745 -1.260 1.00 94.19 88 GLN A O 1
ATOM 727 N N . PHE A 1 89 ? -7.268 2.357 -2.404 1.00 95.06 89 PHE A N 1
ATOM 728 C CA . PHE A 1 89 ? -8.297 1.337 -2.590 1.00 95.06 89 PHE A CA 1
ATOM 729 C C . PHE A 1 89 ? -8.774 0.733 -1.259 1.00 95.06 89 PHE A C 1
ATOM 731 O O . PHE A 1 89 ? -9.972 0.519 -1.071 1.00 95.06 89 PHE A O 1
ATOM 738 N N . PHE A 1 90 ? -7.873 0.506 -0.297 1.00 95.81 90 PHE A N 1
ATOM 739 C CA . PHE A 1 90 ? -8.251 0.053 1.044 1.00 95.81 90 PHE A CA 1
ATOM 740 C C . PHE A 1 90 ? -9.051 1.099 1.816 1.00 95.81 90 PHE A C 1
ATOM 742 O O . PHE A 1 90 ? -9.967 0.726 2.549 1.00 95.81 90 PHE A O 1
ATOM 749 N N . GLN A 1 91 ? -8.742 2.386 1.651 1.00 95.62 91 GLN A N 1
ATOM 750 C CA . GLN A 1 91 ? -9.517 3.463 2.259 1.00 95.62 91 GLN A CA 1
ATOM 751 C C . GLN A 1 91 ? -10.966 3.459 1.749 1.00 95.62 91 GLN A C 1
ATOM 753 O O . GLN A 1 91 ? -11.896 3.455 2.558 1.00 95.62 91 GLN A O 1
ATOM 758 N N . ASP A 1 92 ? -11.164 3.367 0.434 1.00 95.25 92 ASP A N 1
ATOM 759 C CA . ASP A 1 92 ? -12.501 3.331 -0.173 1.00 95.25 92 ASP A CA 1
ATOM 760 C C . ASP A 1 92 ? -13.279 2.062 0.210 1.00 95.25 92 ASP A C 1
ATOM 762 O O . ASP A 1 92 ? -14.458 2.115 0.581 1.00 95.25 92 ASP A O 1
ATOM 766 N N . ALA A 1 93 ? -12.609 0.906 0.195 1.00 96.38 93 ALA A N 1
ATOM 767 C CA . ALA A 1 93 ? -13.203 -0.347 0.648 1.00 96.38 93 ALA A CA 1
ATOM 768 C C . ALA A 1 93 ? -13.588 -0.284 2.136 1.00 96.38 93 ALA A C 1
ATOM 770 O O . ALA A 1 93 ? -14.622 -0.822 2.537 1.00 96.38 93 ALA A O 1
ATOM 771 N N . TYR A 1 94 ? -12.806 0.412 2.965 1.00 96.62 94 TYR A N 1
ATOM 772 C CA . TYR A 1 94 ? -13.128 0.594 4.377 1.00 96.62 94 TYR A CA 1
ATOM 773 C C . TYR A 1 94 ? -14.334 1.523 4.577 1.00 96.62 94 TYR A C 1
ATOM 775 O O . TYR A 1 94 ? -15.192 1.227 5.410 1.00 96.62 94 TYR A O 1
ATOM 783 N N . CYS A 1 95 ? -14.503 2.564 3.759 1.00 95.81 95 CYS A N 1
ATOM 784 C CA . CYS A 1 95 ? -15.746 3.345 3.735 1.00 95.81 95 CYS A CA 1
ATOM 785 C C . CYS A 1 95 ? -16.968 2.451 3.444 1.00 95.81 95 CYS A C 1
ATOM 787 O O . CYS A 1 95 ? -17.993 2.568 4.118 1.00 95.81 95 CYS A O 1
ATOM 789 N N . CYS A 1 96 ? -16.836 1.485 2.526 1.00 95.62 96 CYS A N 1
ATOM 790 C CA . CYS A 1 96 ? -17.884 0.496 2.246 1.00 95.62 96 CYS A CA 1
ATOM 791 C C . CYS A 1 96 ? -18.167 -0.432 3.444 1.00 95.62 96 CYS A C 1
ATOM 793 O O . CYS A 1 96 ? -19.328 -0.758 3.710 1.00 95.62 96 CYS A O 1
ATOM 795 N N . THR A 1 97 ? -17.140 -0.825 4.210 1.00 97.62 97 THR A N 1
ATOM 796 C CA . THR A 1 97 ? -17.347 -1.616 5.440 1.00 97.62 97 THR A CA 1
ATOM 797 C C . THR A 1 97 ? -18.120 -0.847 6.501 1.00 97.62 97 THR A C 1
ATOM 799 O O . THR A 1 97 ? -19.059 -1.390 7.091 1.00 97.62 97 THR A O 1
ATOM 802 N N . LEU A 1 98 ? -17.759 0.426 6.700 1.00 97.00 98 LEU A N 1
ATOM 803 C CA . LEU A 1 98 ? -18.376 1.301 7.690 1.00 97.00 98 LEU A CA 1
ATOM 804 C C . LEU A 1 98 ? -19.825 1.601 7.324 1.00 97.00 98 LEU A C 1
ATOM 806 O O . LEU A 1 98 ? -20.684 1.589 8.199 1.00 97.00 98 LEU A O 1
ATOM 810 N N . HIS A 1 99 ? -20.114 1.764 6.030 1.00 95.81 99 HIS A N 1
ATOM 811 C CA . HIS A 1 99 ? -21.479 1.911 5.530 1.00 95.81 99 HIS A CA 1
ATOM 812 C C . HIS A 1 99 ? -22.392 0.738 5.939 1.00 95.81 99 HIS A C 1
ATOM 814 O O . HIS A 1 99 ? -23.587 0.922 6.142 1.00 95.81 99 HIS A O 1
ATOM 820 N N . ARG A 1 100 ? -21.833 -0.467 6.125 1.00 95.88 100 ARG A N 1
ATOM 821 C CA . ARG A 1 100 ? -22.555 -1.661 6.600 1.00 95.88 100 ARG A CA 1
ATOM 822 C C . ARG A 1 100 ? -22.426 -1.905 8.111 1.00 95.88 100 ARG A C 1
ATOM 824 O O . ARG A 1 100 ? -22.679 -3.023 8.555 1.00 95.88 100 ARG A O 1
ATOM 831 N N . ASN A 1 101 ? -22.009 -0.909 8.897 1.00 96.12 101 ASN A N 1
ATOM 832 C CA . ASN A 1 101 ? -21.784 -1.007 10.347 1.00 96.12 101 ASN A CA 1
ATOM 833 C C . ASN A 1 101 ? -20.797 -2.118 10.768 1.00 96.12 101 ASN A C 1
ATOM 835 O O . ASN A 1 101 ? -20.900 -2.675 11.862 1.00 96.12 101 ASN A O 1
ATOM 839 N N . ARG A 1 102 ? -19.822 -2.453 9.912 1.00 96.12 102 ARG A N 1
ATOM 840 C CA . ARG A 1 102 ? -18.744 -3.403 10.227 1.00 96.12 102 ARG A CA 1
ATOM 841 C C . ARG A 1 102 ? -17.415 -2.675 10.380 1.00 96.12 102 ARG A C 1
ATOM 843 O O . ARG A 1 102 ? -17.170 -1.665 9.734 1.00 96.12 102 ARG A O 1
ATOM 850 N N . VAL A 1 103 ? -16.541 -3.238 11.213 1.00 92.69 103 VAL A N 1
ATOM 851 C CA . VAL A 1 103 ? -15.156 -2.760 11.401 1.00 92.69 103 VAL A CA 1
ATOM 852 C C . VAL A 1 103 ? -14.152 -3.628 10.630 1.00 92.69 103 VAL A C 1
ATOM 854 O O . VAL A 1 103 ? -13.033 -3.209 10.359 1.00 92.69 103 VAL A O 1
ATOM 857 N N . THR A 1 104 ? -14.528 -4.854 10.266 1.00 95.19 104 THR A N 1
ATOM 858 C CA . THR A 1 104 ? -13.643 -5.805 9.582 1.00 95.19 104 THR A CA 1
ATOM 859 C C . THR A 1 104 ? -13.905 -5.799 8.077 1.00 95.19 104 THR A C 1
ATOM 861 O O . THR A 1 104 ? -15.036 -6.043 7.649 1.00 95.19 104 THR A O 1
ATOM 864 N N . LEU A 1 105 ? -12.850 -5.567 7.289 1.00 95.94 105 LEU A N 1
ATOM 865 C CA . LEU A 1 105 ? -12.864 -5.674 5.827 1.00 95.94 105 LEU A CA 1
ATOM 866 C C . LEU A 1 105 ? -13.211 -7.090 5.368 1.00 95.94 105 LEU A C 1
ATOM 868 O O . LEU A 1 105 ? -12.701 -8.069 5.913 1.00 95.94 105 LEU A O 1
ATOM 872 N N . MET A 1 106 ? -14.061 -7.192 4.346 1.00 96.19 106 MET A N 1
ATOM 873 C CA . MET A 1 106 ? -14.423 -8.455 3.706 1.00 96.19 106 MET A CA 1
ATOM 874 C C . MET A 1 106 ? -14.325 -8.353 2.174 1.00 96.19 106 MET A C 1
ATOM 876 O O . MET A 1 106 ? -14.427 -7.258 1.622 1.00 96.19 106 MET A O 1
ATOM 880 N N . PRO A 1 107 ? -14.203 -9.491 1.460 1.00 95.19 107 PRO A N 1
ATOM 881 C CA . PRO A 1 107 ? -14.167 -9.532 -0.007 1.00 95.19 107 PRO A CA 1
ATOM 882 C C . PRO A 1 107 ? -15.313 -8.777 -0.691 1.00 95.19 107 PRO A C 1
ATOM 884 O O . PRO A 1 107 ? -15.103 -8.101 -1.695 1.00 95.19 107 PRO A O 1
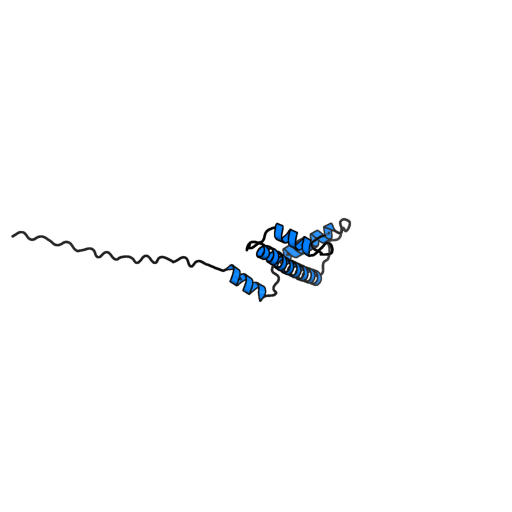ATOM 887 N N . VAL A 1 108 ? -16.512 -8.825 -0.103 1.00 94.38 108 VAL A N 1
ATOM 888 C CA . VAL A 1 108 ? -17.706 -8.135 -0.619 1.00 94.38 108 VAL A CA 1
ATOM 889 C C . VAL A 1 108 ? -17.547 -6.613 -0.684 1.00 94.38 108 VAL A C 1
ATOM 891 O O . VAL A 1 108 ? -18.149 -5.979 -1.548 1.00 94.38 108 VAL A O 1
ATOM 894 N N . ASP A 1 109 ? -16.729 -6.032 0.196 1.00 95.88 109 ASP A N 1
ATOM 895 C CA . ASP A 1 109 ? -16.476 -4.591 0.248 1.00 95.88 109 ASP A CA 1
ATOM 896 C C . ASP A 1 109 ? -15.561 -4.162 -0.902 1.00 95.88 109 ASP A C 1
ATOM 898 O O . ASP A 1 109 ? -15.801 -3.140 -1.542 1.00 95.88 109 ASP A O 1
ATOM 902 N N . PHE A 1 110 ? -14.580 -5.002 -1.248 1.00 93.88 110 PHE A N 1
ATOM 903 C CA . PHE A 1 110 ? -13.732 -4.801 -2.421 1.00 93.88 110 PHE A CA 1
ATOM 904 C C . PHE A 1 110 ? -14.516 -4.945 -3.722 1.00 93.88 110 PHE A C 1
ATOM 906 O O . PHE A 1 110 ? -14.367 -4.115 -4.616 1.00 93.88 110 PHE A O 1
ATOM 913 N N . SER A 1 111 ? -15.384 -5.955 -3.827 1.00 93.25 111 SER A N 1
ATOM 914 C CA . SER A 1 111 ? -16.248 -6.128 -5.001 1.00 93.25 111 SER A CA 1
ATOM 915 C C . SER A 1 111 ? -17.203 -4.949 -5.188 1.00 93.25 111 SER A C 1
ATOM 917 O O . SER A 1 111 ? -17.426 -4.514 -6.317 1.00 93.25 111 SER A O 1
ATOM 919 N N . LEU A 1 112 ? -17.757 -4.414 -4.095 1.00 92.75 112 LEU A N 1
ATOM 920 C CA . LEU A 1 112 ? -18.590 -3.215 -4.144 1.00 92.75 112 LEU A CA 1
ATOM 921 C C . LEU A 1 112 ? -17.775 -1.991 -4.577 1.00 92.75 112 LEU A C 1
ATOM 923 O O . LEU A 1 112 ? -18.193 -1.289 -5.492 1.00 92.75 112 LEU A O 1
ATOM 927 N N . CYS A 1 113 ? -16.605 -1.774 -3.974 1.00 93.50 113 CYS A N 1
ATOM 928 C CA . CYS A 1 113 ? -15.719 -0.663 -4.316 1.00 93.50 113 CYS A CA 1
ATOM 929 C C . CYS A 1 113 ? -15.332 -0.682 -5.804 1.00 93.50 113 CYS A C 1
ATOM 931 O O . CYS A 1 113 ? -15.460 0.329 -6.490 1.00 93.50 113 CYS A O 1
ATOM 933 N N . ARG A 1 114 ? -14.942 -1.849 -6.329 1.00 92.75 114 ARG A N 1
ATOM 934 C CA . ARG A 1 114 ? -14.653 -2.063 -7.757 1.00 92.75 114 ARG A CA 1
ATOM 935 C C . ARG A 1 114 ? -15.833 -1.712 -8.652 1.00 92.75 114 ARG A C 1
ATOM 937 O O . ARG A 1 114 ? -15.674 -0.995 -9.635 1.00 92.75 114 ARG A O 1
ATOM 944 N N . ARG A 1 115 ? -17.033 -2.160 -8.278 1.00 91.88 115 ARG A N 1
ATOM 945 C CA . ARG A 1 115 ? -18.260 -1.863 -9.025 1.00 91.88 115 ARG A CA 1
ATOM 946 C C . ARG A 1 115 ? -18.580 -0.368 -9.049 1.00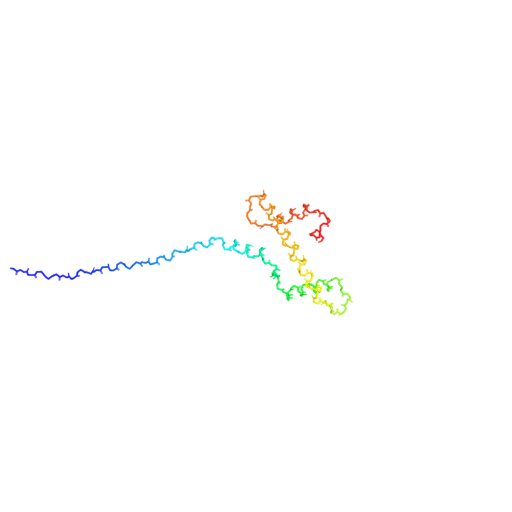 91.88 115 ARG A C 1
ATOM 948 O O . ARG A 1 115 ? -19.018 0.126 -10.079 1.00 91.88 115 ARG A O 1
ATOM 955 N N . LEU A 1 116 ? -18.354 0.337 -7.941 1.00 92.25 116 LEU A N 1
ATOM 956 C CA . LEU A 1 116 ? -18.613 1.776 -7.829 1.00 92.25 116 LEU A CA 1
ATOM 957 C C . LEU A 1 116 ? -17.596 2.627 -8.596 1.00 92.25 116 LEU A C 1
ATOM 959 O O . LEU A 1 116 ? -17.976 3.651 -9.153 1.00 92.25 116 LEU A O 1
ATOM 963 N N . ARG A 1 117 ? -16.328 2.201 -8.664 1.00 91.00 117 ARG A N 1
ATOM 964 C CA . ARG A 1 117 ? -15.293 2.884 -9.461 1.00 91.00 117 ARG A CA 1
ATOM 965 C C . ARG A 1 117 ? -15.528 2.782 -10.973 1.00 91.00 117 ARG A C 1
ATOM 967 O O . ARG A 1 117 ? -15.035 3.613 -11.727 1.00 91.00 117 ARG A O 1
ATOM 974 N N . GLY A 1 118 ? -16.334 1.812 -11.399 1.00 90.00 118 GLY A N 1
ATOM 975 C CA . GLY A 1 118 ? -16.802 1.677 -12.772 1.00 90.00 118 GLY A CA 1
ATOM 976 C C . GLY A 1 118 ? -15.828 0.941 -13.702 1.00 90.00 118 GLY A C 1
ATOM 977 O O . GLY A 1 118 ? -14.678 0.691 -13.341 1.00 90.00 118 GLY A O 1
ATOM 978 N N . PRO A 1 119 ? -16.276 0.576 -14.918 1.00 81.50 119 PRO A N 1
ATOM 979 C CA . PRO A 1 119 ? -15.544 -0.328 -15.812 1.00 81.50 119 PRO A CA 1
ATOM 980 C C . PRO A 1 119 ? -14.176 0.194 -16.261 1.00 81.50 119 PRO A C 1
ATOM 982 O O . PRO A 1 119 ? -13.305 -0.591 -16.604 1.00 81.50 119 PRO A O 1
ATOM 985 N N . CYS A 1 120 ? -13.981 1.513 -16.259 1.00 82.38 120 CYS A N 1
ATOM 986 C CA . CYS A 1 120 ? -12.744 2.141 -16.713 1.00 82.38 120 CYS A CA 1
ATOM 987 C C . CYS A 1 120 ? -11.617 2.114 -15.669 1.00 82.38 120 CYS A C 1
ATOM 989 O O . CYS A 1 120 ? -10.497 2.499 -15.998 1.00 82.38 120 CYS A O 1
ATOM 991 N N . ASP A 1 121 ? -11.890 1.703 -14.427 1.00 85.44 121 ASP A N 1
ATOM 992 C CA . ASP A 1 121 ? -10.870 1.675 -13.381 1.00 85.44 121 ASP A CA 1
ATOM 993 C C . ASP A 1 121 ? -9.865 0.538 -13.595 1.00 85.44 121 ASP A C 1
ATOM 995 O O . ASP A 1 121 ? -10.225 -0.581 -13.958 1.00 85.44 121 ASP A O 1
ATOM 999 N N . VAL A 1 122 ? -8.602 0.803 -13.267 1.00 78.75 122 VAL A N 1
ATOM 1000 C CA . VAL A 1 122 ? -7.496 -0.163 -13.378 1.00 78.75 122 VAL A CA 1
ATOM 1001 C C . VAL A 1 122 ? -7.714 -1.429 -12.541 1.00 78.75 122 VAL A C 1
ATOM 1003 O O . VAL A 1 122 ? -7.081 -2.446 -12.791 1.00 78.75 122 VAL A O 1
ATOM 1006 N N . SER A 1 123 ? -8.608 -1.388 -11.548 1.00 79.31 123 SER A N 1
ATOM 1007 C CA . SER A 1 123 ? -8.959 -2.540 -10.709 1.00 79.31 123 SER A CA 1
ATOM 1008 C C . SER A 1 123 ? -9.920 -3.546 -11.356 1.00 79.31 123 SER A C 1
ATOM 1010 O O . SER A 1 123 ? -10.153 -4.611 -10.771 1.00 79.31 123 SER A O 1
ATOM 1012 N N . ASN A 1 124 ? -10.504 -3.196 -12.506 1.00 78.88 124 ASN A N 1
ATOM 1013 C CA . ASN A 1 124 ? -11.575 -3.945 -13.167 1.00 78.88 124 ASN A CA 1
ATOM 1014 C C . ASN A 1 124 ? -11.141 -4.666 -14.454 1.00 78.88 124 ASN A C 1
ATOM 1016 O O . ASN A 1 124 ? -11.995 -5.274 -15.101 1.00 78.88 124 ASN A O 1
ATOM 1020 N N . TYR A 1 125 ? -9.847 -4.630 -14.784 1.00 66.88 125 TYR A N 1
ATOM 1021 C CA . TYR A 1 125 ? -9.239 -5.333 -15.918 1.00 66.88 125 TYR A CA 1
ATOM 1022 C C . TYR A 1 125 ? -8.410 -6.540 -15.476 1.00 66.88 125 TYR A C 1
ATOM 1024 O O . TYR A 1 125 ? -7.881 -6.518 -14.339 1.00 66.88 125 TYR A O 1
#

InterPro domains:
  IPR000164 Histone H3/CENP-A [PR00622] (15-36)
  IPR000164 Histone H3/CENP-A [PR00622] (83-99)
  IPR000164 Histone H3/CENP-A [PR00622] (99-120)
  IPR000164 Histone H3/CENP-A [PTHR45810] (7-118)
  IPR000164 Histone H3/CENP-A [SM00428] (15-121)
  IPR007125 Core Histone H2A/H2B/H3 domain [PF00125] (27-116)
  IPR009072 Histone-fold [G3DSA:1.10.20.10] (1-119)
  IPR009072 Histone-fold [SSF47113] (9-120)